Protein AF-A0A7G2IZB8-F1 (afdb_monomer)

Nearest PDB structures (foldseek):
  9guv-assembly1_N  TM=1.000E+00  e=1.181E-13  Escherichia coli K-12
  6c4i-assembly1_m  TM=1.001E+00  e=1.531E-13  Escherichia coli
  8rcl-assembly1_M2  TM=9.884E-01  e=3.334E-13  Escherichia coli
  6enj-assembly1_m  TM=9.810E-01  e=1.220E-12  Escherichia coli
  8cee-assembly1_M  TM=9.871E-01  e=1.802E-10  Bacillus subtilis subsp. subtilis str. 168

Structure (mmCIF, N/CA/C/O backbone):
data_AF-A0A7G2IZB8-F1
#
_entry.id   AF-A0A7G2IZB8-F1
#
loop_
_atom_site.group_PDB
_atom_site.id
_atom_site.type_symbol
_atom_site.label_atom_id
_atom_site.label_alt_id
_atom_site.label_comp_id
_atom_site.label_asym_id
_atom_site.label_entity_id
_atom_site.label_seq_id
_atom_site.pdbx_PDB_ins_code
_atom_site.Cartn_x
_atom_site.Cartn_y
_atom_site.Cartn_z
_atom_site.occupancy
_atom_site.B_iso_or_equiv
_atom_site.auth_seq_id
_atom_site.auth_comp_id
_atom_site.auth_asym_id
_atom_site.auth_atom_id
_atom_site.pdbx_PDB_model_num
ATOM 1 N N . MET A 1 1 ? -9.669 8.290 12.365 1.00 63.50 1 MET A N 1
ATOM 2 C CA . MET A 1 1 ? -8.595 7.647 13.150 1.00 63.50 1 MET A CA 1
ATOM 3 C C . MET A 1 1 ? -7.337 7.486 12.292 1.00 63.50 1 MET A C 1
ATOM 5 O O . MET A 1 1 ? -7.392 6.855 11.238 1.00 63.50 1 MET A O 1
ATOM 9 N N . ILE A 1 2 ? -6.198 8.069 12.693 1.00 76.44 2 ILE A N 1
ATOM 10 C CA . ILE A 1 2 ? -4.931 7.973 11.924 1.00 76.44 2 ILE A CA 1
ATOM 11 C C . ILE A 1 2 ? -4.291 6.587 12.083 1.00 76.44 2 ILE A C 1
ATOM 13 O O . ILE A 1 2 ? -3.633 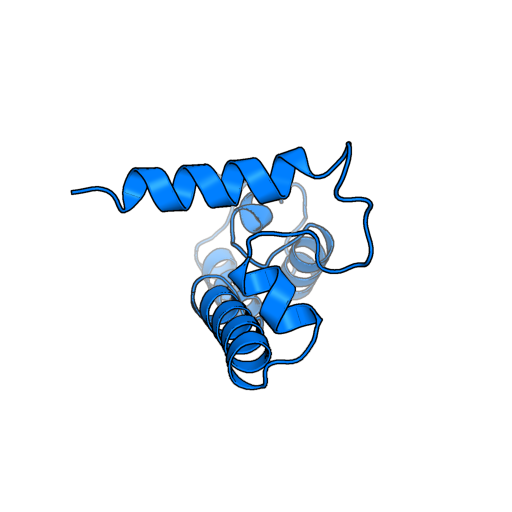6.103 11.167 1.00 76.44 2 ILE A O 1
ATOM 17 N N . ALA A 1 3 ? -4.539 5.910 13.203 1.00 82.75 3 ALA A N 1
ATOM 18 C CA . ALA A 1 3 ? -3.930 4.624 13.521 1.00 82.75 3 ALA A CA 1
ATOM 19 C C . ALA A 1 3 ? -4.159 3.536 12.462 1.00 82.75 3 ALA A C 1
ATOM 21 O O . ALA A 1 3 ? -3.215 2.832 12.124 1.00 82.75 3 ALA A O 1
ATOM 22 N N . LEU A 1 4 ? -5.348 3.453 11.852 1.00 82.50 4 LEU A N 1
ATOM 23 C CA . LEU A 1 4 ? -5.622 2.490 10.775 1.00 82.50 4 LEU A CA 1
ATOM 24 C C . LEU A 1 4 ? -4.715 2.687 9.550 1.00 82.50 4 LEU A C 1
ATOM 26 O O . LEU A 1 4 ? -4.465 1.741 8.817 1.00 82.50 4 LEU A O 1
ATOM 30 N N . THR A 1 5 ? -4.169 3.890 9.340 1.00 87.19 5 THR A N 1
ATOM 31 C CA . THR A 1 5 ? -3.235 4.153 8.229 1.00 87.19 5 THR A CA 1
ATOM 32 C C . THR A 1 5 ? -1.820 3.628 8.468 1.00 87.19 5 THR A C 1
ATOM 34 O O . THR A 1 5 ? -0.992 3.673 7.559 1.00 87.19 5 THR A O 1
ATOM 37 N N . SER A 1 6 ? -1.534 3.117 9.671 1.00 87.56 6 SER A N 1
ATOM 38 C CA . SER A 1 6 ? -0.299 2.370 9.931 1.00 87.56 6 SER A CA 1
ATOM 39 C C . SER A 1 6 ? -0.285 1.019 9.209 1.00 87.56 6 SER A C 1
ATOM 41 O O . SER A 1 6 ? 0.792 0.532 8.867 1.00 87.56 6 SER A O 1
ATOM 43 N N . ILE A 1 7 ? -1.468 0.470 8.909 1.00 87.88 7 ILE A N 1
ATOM 44 C CA . ILE A 1 7 ? -1.634 -0.790 8.191 1.00 87.88 7 ILE A CA 1
ATOM 45 C C . ILE A 1 7 ? -1.320 -0.575 6.707 1.00 87.88 7 ILE A C 1
ATOM 47 O O . ILE A 1 7 ? -1.906 0.272 6.020 1.00 87.88 7 ILE A O 1
ATOM 51 N N . TYR A 1 8 ? -0.399 -1.370 6.172 1.00 88.81 8 TYR A N 1
ATOM 52 C CA . TYR A 1 8 ? -0.011 -1.314 4.772 1.00 88.81 8 TYR A CA 1
ATOM 53 C C . TYR A 1 8 ? -1.191 -1.671 3.862 1.00 88.81 8 TYR A C 1
ATOM 55 O O . TYR A 1 8 ? -1.752 -2.761 3.928 1.00 88.81 8 TYR A O 1
ATOM 63 N N . GLY A 1 9 ? -1.544 -0.744 2.970 1.00 87.44 9 GLY A N 1
ATOM 64 C CA . GLY A 1 9 ? -2.706 -0.878 2.086 1.00 87.44 9 GLY A CA 1
ATOM 65 C C . GLY A 1 9 ? -3.945 -0.118 2.558 1.00 87.44 9 GLY A C 1
ATOM 66 O O . GLY A 1 9 ? -4.890 0.029 1.777 1.00 87.44 9 GLY A O 1
ATOM 67 N N . VAL A 1 10 ? -3.932 0.444 3.771 1.00 91.38 10 VAL A N 1
ATOM 68 C CA . VAL A 1 10 ? -5.012 1.289 4.292 1.00 91.38 10 VAL A CA 1
ATOM 69 C C . VAL A 1 10 ? -4.587 2.758 4.242 1.00 91.38 10 VAL A C 1
ATOM 71 O O . VAL A 1 10 ? -3.757 3.235 5.007 1.00 91.38 10 VAL A O 1
ATOM 74 N N . GLY A 1 11 ? -5.157 3.504 3.294 1.00 89.81 11 GLY A N 1
ATOM 75 C CA . GLY A 1 11 ? -5.001 4.960 3.212 1.00 89.81 11 GLY A CA 1
ATOM 76 C C . GLY A 1 11 ? -6.090 5.710 3.982 1.00 89.81 11 GLY A C 1
ATOM 77 O O . GLY A 1 11 ? -7.012 5.103 4.524 1.00 89.81 11 GLY A O 1
ATOM 78 N N . LYS A 1 12 ? -6.047 7.050 3.954 1.00 89.31 12 LYS A N 1
ATOM 79 C CA . LYS A 1 12 ? -7.071 7.903 4.593 1.00 89.31 12 LYS A CA 1
ATOM 80 C C . LYS A 1 12 ? -8.491 7.563 4.127 1.00 89.31 12 LYS A C 1
ATOM 82 O O . LYS A 1 12 ? -9.382 7.434 4.952 1.00 89.31 12 LYS A O 1
ATOM 87 N N . THR A 1 13 ? -8.691 7.366 2.824 1.00 90.75 13 THR A N 1
ATOM 88 C CA . THR A 1 13 ? -10.012 7.059 2.250 1.00 90.75 13 THR A CA 1
ATOM 89 C C . THR A 1 13 ? -10.547 5.706 2.712 1.00 90.75 13 THR A C 1
ATOM 91 O O . THR A 1 13 ? -11.701 5.611 3.110 1.00 90.75 13 THR A O 1
ATOM 94 N N . ARG A 1 14 ? -9.700 4.666 2.708 1.00 90.19 14 ARG A N 1
ATOM 95 C CA . ARG A 1 14 ? -10.086 3.323 3.173 1.00 90.19 14 ARG A CA 1
ATOM 96 C C . ARG A 1 14 ? -10.354 3.306 4.676 1.00 90.19 14 ARG A C 1
ATOM 98 O O . ARG A 1 14 ? -11.338 2.722 5.093 1.00 90.19 14 ARG A O 1
ATOM 105 N N . SER A 1 15 ? -9.535 4.008 5.462 1.00 89.38 15 SER A N 1
ATOM 106 C CA . SER A 1 15 ? -9.746 4.172 6.906 1.00 89.38 15 SER A CA 1
ATOM 107 C C . SER A 1 15 ? -11.115 4.791 7.214 1.00 89.38 15 SER A C 1
ATOM 109 O O . SER A 1 15 ? -11.864 4.238 8.008 1.00 89.38 15 SER A O 1
ATOM 111 N N . LYS A 1 16 ? -11.497 5.875 6.521 1.00 89.69 16 LYS A N 1
ATOM 112 C CA . LYS A 1 16 ? -12.831 6.485 6.668 1.00 89.69 16 LYS A CA 1
ATOM 113 C C . LYS A 1 16 ? -13.964 5.523 6.307 1.00 89.69 16 LYS A C 1
ATOM 115 O O . LYS A 1 16 ? -14.952 5.463 7.023 1.00 89.69 16 LYS A O 1
ATOM 120 N N . ALA A 1 17 ? -13.811 4.763 5.221 1.00 90.06 17 ALA A N 1
ATOM 121 C CA . ALA A 1 17 ? -14.810 3.779 4.807 1.00 90.06 17 ALA A CA 1
ATOM 122 C C . ALA A 1 17 ? -14.984 2.653 5.842 1.00 90.06 17 ALA A C 1
ATOM 124 O O . ALA A 1 17 ? -16.111 2.293 6.156 1.00 90.06 17 ALA A O 1
ATOM 125 N N . ILE A 1 18 ? -13.880 2.149 6.404 1.00 89.94 18 ILE A N 1
ATOM 126 C CA . ILE A 1 18 ? -13.886 1.122 7.458 1.00 89.94 18 ILE A CA 1
ATOM 127 C C . ILE A 1 18 ? -14.563 1.652 8.728 1.00 89.94 18 ILE A C 1
ATOM 129 O O . ILE A 1 18 ? -15.415 0.979 9.294 1.00 89.94 18 ILE A O 1
ATOM 133 N N . LEU A 1 19 ? -14.234 2.877 9.149 1.00 88.06 19 LEU A N 1
ATOM 134 C CA . LEU A 1 19 ? -14.841 3.504 10.329 1.00 88.06 19 LEU A CA 1
ATOM 135 C C . LEU A 1 19 ? -16.343 3.746 10.144 1.00 88.06 19 LEU A C 1
ATOM 137 O O . LEU A 1 19 ? -17.118 3.489 11.060 1.0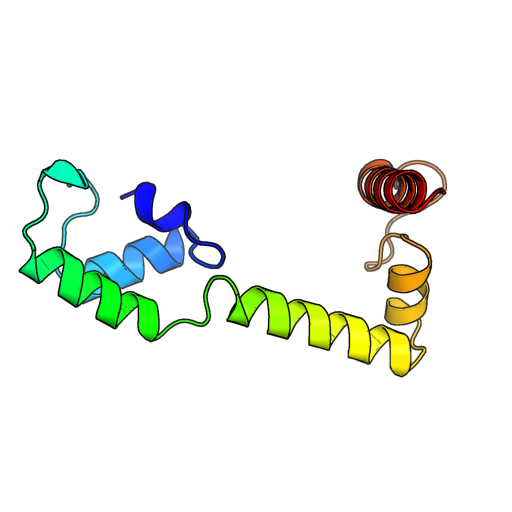0 88.06 19 LEU A O 1
ATOM 141 N N . ALA A 1 20 ? -16.759 4.178 8.950 1.00 88.88 20 ALA A N 1
ATOM 142 C CA . ALA A 1 20 ? -18.169 4.351 8.618 1.00 88.88 20 ALA A CA 1
ATOM 143 C C . ALA A 1 20 ? -18.935 3.017 8.619 1.00 88.88 20 ALA A C 1
ATOM 145 O O . ALA A 1 20 ? -20.062 2.973 9.101 1.00 88.88 20 ALA A O 1
ATOM 146 N N . ALA A 1 21 ? -18.324 1.936 8.122 1.00 88.81 21 ALA A N 1
ATOM 147 C CA . ALA A 1 21 ? -18.919 0.599 8.144 1.00 88.81 21 ALA A CA 1
ATOM 148 C C . ALA A 1 21 ? -19.026 0.027 9.568 1.00 88.81 21 ALA A C 1
ATOM 150 O O . ALA A 1 21 ? -20.033 -0.587 9.901 1.00 88.81 21 ALA A O 1
ATOM 151 N N . ALA A 1 22 ? -18.028 0.285 10.418 1.00 87.00 22 ALA A N 1
ATOM 152 C CA . ALA A 1 22 ? -18.029 -0.118 11.825 1.00 87.00 22 ALA A CA 1
ATOM 153 C C . ALA A 1 22 ? -18.885 0.793 12.732 1.00 87.00 22 ALA A C 1
ATOM 155 O O . ALA A 1 22 ? -19.055 0.497 13.911 1.00 87.00 22 ALA A O 1
ATOM 156 N N . GLY A 1 23 ? -19.410 1.912 12.216 1.00 86.50 23 GLY A N 1
ATOM 157 C CA . GLY A 1 23 ? -20.208 2.866 12.995 1.00 86.50 23 GLY A CA 1
ATOM 158 C C . GLY A 1 23 ? -19.412 3.649 14.049 1.00 86.50 23 GLY A C 1
ATOM 159 O O . GLY A 1 23 ? -19.984 4.102 15.037 1.00 86.50 23 GLY A O 1
ATOM 160 N N . ILE A 1 24 ? -18.098 3.809 13.860 1.00 84.38 24 ILE A N 1
ATOM 161 C CA . ILE A 1 24 ? -17.189 4.459 14.817 1.00 84.38 24 ILE A CA 1
ATOM 162 C C . ILE A 1 24 ? -16.820 5.858 14.311 1.00 84.38 24 ILE A C 1
ATOM 164 O O . ILE A 1 24 ? -16.478 6.045 13.141 1.00 84.38 24 ILE A O 1
ATOM 168 N N . ALA A 1 25 ? -16.847 6.855 15.199 1.00 84.06 25 ALA A N 1
ATOM 169 C CA . ALA A 1 25 ? -16.469 8.221 14.851 1.00 84.06 25 ALA A CA 1
ATOM 170 C C . ALA A 1 25 ? -14.952 8.359 14.588 1.00 84.06 25 ALA A C 1
ATOM 172 O O . ALA A 1 25 ? -14.112 7.654 15.149 1.00 84.06 25 ALA A O 1
ATOM 173 N N . GLU A 1 26 ? -14.573 9.260 13.675 1.00 81.62 26 GLU A N 1
ATOM 174 C CA . GLU A 1 26 ? -13.187 9.364 13.200 1.00 81.62 26 GLU A CA 1
ATOM 175 C C . GLU A 1 26 ? -12.205 9.955 14.230 1.00 81.62 26 GLU A C 1
ATOM 177 O O . GLU A 1 26 ? -10.988 9.816 14.066 1.00 81.62 26 GLU A O 1
ATOM 182 N N . ASP A 1 27 ? -12.713 10.640 15.241 1.00 83.69 27 ASP A N 1
ATOM 183 C CA . ASP A 1 27 ? -11.987 11.357 16.289 1.00 83.69 27 ASP A CA 1
ATOM 184 C C . ASP A 1 27 ? -11.671 10.497 17.520 1.00 83.69 27 ASP A C 1
ATOM 186 O O . ASP A 1 27 ? -10.784 10.858 18.296 1.00 83.69 27 ASP A O 1
ATOM 190 N N . VAL A 1 28 ? -12.316 9.335 17.647 1.00 83.25 28 V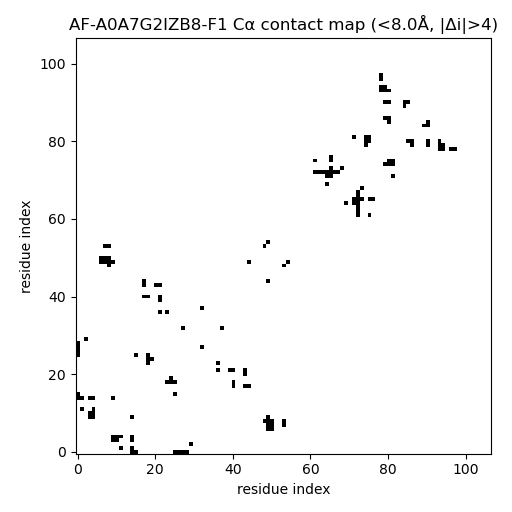AL A N 1
ATOM 191 C CA . VAL A 1 28 ? -12.102 8.387 18.747 1.00 83.25 28 VAL A CA 1
ATOM 192 C C . VAL A 1 28 ? -10.664 7.865 18.744 1.00 83.25 28 VAL A C 1
ATOM 194 O O . VAL A 1 28 ? -10.098 7.492 17.701 1.00 83.25 28 VAL A O 1
ATOM 197 N N . LYS A 1 29 ? -10.044 7.836 19.927 1.00 82.88 29 LYS A N 1
ATOM 198 C CA . LYS A 1 29 ? -8.701 7.269 20.106 1.00 82.88 29 LYS A CA 1
ATOM 199 C C . LYS A 1 29 ? -8.768 5.749 20.220 1.00 82.88 29 LYS A C 1
ATOM 201 O O . LYS A 1 29 ? -9.733 5.198 20.727 1.00 82.88 29 LYS A O 1
ATOM 206 N N . ILE A 1 30 ? -7.683 5.065 19.840 1.00 82.00 30 ILE A N 1
ATOM 207 C CA . ILE A 1 30 ? -7.568 3.595 19.977 1.00 82.00 30 ILE A CA 1
ATOM 208 C C . ILE A 1 30 ? -7.898 3.130 21.400 1.00 82.00 30 ILE A C 1
ATOM 210 O O . ILE A 1 30 ? -8.559 2.118 21.577 1.00 82.00 30 ILE A O 1
ATOM 214 N N . SER A 1 31 ? -7.418 3.865 22.403 1.00 83.75 31 SER A N 1
ATOM 215 C CA . SER A 1 31 ? -7.564 3.524 23.820 1.00 83.75 31 SER A CA 1
ATOM 216 C C . SER A 1 31 ? -8.999 3.604 24.339 1.00 83.75 31 SER A C 1
ATOM 218 O O . SER A 1 31 ? -9.263 3.125 25.432 1.00 83.75 31 SER A O 1
ATOM 220 N N . GLU A 1 32 ? -9.892 4.259 23.601 1.00 85.75 32 GLU A N 1
ATOM 221 C CA . GLU A 1 32 ? -11.288 4.488 23.987 1.00 85.75 32 GLU A CA 1
ATOM 222 C C . GLU A 1 32 ? -12.237 3.479 23.315 1.00 85.75 32 GLU A C 1
ATOM 224 O O . GLU A 1 32 ? -13.439 3.522 23.555 1.00 85.75 32 GLU A O 1
ATOM 229 N N . LEU A 1 33 ? -11.711 2.578 22.476 1.00 83.56 33 LEU A N 1
ATOM 230 C CA . LEU A 1 33 ? -12.495 1.554 21.790 1.00 83.56 33 LEU A CA 1
ATOM 231 C C . LEU A 1 33 ? -12.805 0.378 22.717 1.00 83.56 33 LEU A C 1
ATOM 233 O O . LEU A 1 33 ? -11.929 -0.098 23.443 1.00 83.56 33 LEU A O 1
ATOM 237 N N . SER A 1 34 ? -14.036 -0.126 22.640 1.00 89.25 34 SER A N 1
ATOM 238 C CA . SER A 1 34 ? -14.398 -1.400 23.265 1.00 89.25 34 SER A CA 1
ATOM 239 C C . SER A 1 34 ? -13.825 -2.585 22.481 1.00 89.25 34 SER A C 1
ATOM 241 O O . SER A 1 34 ? -13.492 -2.475 21.300 1.00 89.25 34 SER A O 1
ATOM 243 N N . GLU A 1 35 ? -13.730 -3.747 23.124 1.00 87.31 35 GLU A N 1
ATOM 244 C CA . GLU A 1 35 ? -13.234 -4.967 22.475 1.00 87.31 35 GLU A CA 1
ATOM 245 C C . GLU A 1 35 ? -14.133 -5.401 21.300 1.00 87.31 35 GLU A C 1
ATOM 247 O O . GLU A 1 35 ? -13.633 -5.729 20.227 1.00 87.31 35 GLU A O 1
ATOM 252 N N . GLU A 1 36 ? -15.452 -5.237 21.430 1.00 89.06 36 GLU A N 1
ATOM 253 C CA . GLU A 1 36 ? -16.424 -5.476 20.350 1.00 89.06 36 GLU A CA 1
ATOM 254 C C . GLU A 1 36 ? -16.197 -4.553 19.137 1.00 89.06 36 GLU A C 1
ATOM 256 O O . GLU A 1 36 ? -16.281 -4.969 17.978 1.00 89.06 36 GLU A O 1
ATOM 261 N N . GLN A 1 37 ? -15.862 -3.282 19.385 1.00 86.88 37 GLN A N 1
ATOM 262 C CA . GLN A 1 37 ? -15.507 -2.332 18.328 1.00 86.88 37 GLN A CA 1
ATOM 263 C C . GLN A 1 37 ? -14.178 -2.693 17.653 1.00 86.88 37 GLN A C 1
ATOM 265 O O . GLN A 1 37 ? -13.991 -2.446 16.463 1.00 86.88 37 GLN A O 1
ATOM 270 N N . ILE A 1 38 ? -13.241 -3.287 18.391 1.00 87.81 38 ILE A N 1
ATOM 271 C CA . ILE A 1 38 ? -11.974 -3.758 17.825 1.00 87.81 38 ILE A CA 1
ATOM 272 C C . ILE A 1 38 ? -12.211 -4.968 16.918 1.00 87.81 38 ILE A C 1
ATOM 274 O O . ILE A 1 38 ? -11.627 -5.029 15.835 1.00 87.81 38 ILE A O 1
ATOM 278 N N . ASP A 1 39 ? -13.069 -5.902 17.318 1.00 90.06 39 ASP A N 1
ATOM 279 C CA . ASP A 1 39 ? -13.362 -7.089 16.513 1.00 90.06 39 ASP A CA 1
ATOM 280 C C . ASP A 1 39 ? -14.141 -6.745 15.241 1.00 90.06 39 ASP A C 1
ATOM 282 O O . ASP A 1 39 ? -13.739 -7.150 14.150 1.00 90.06 39 ASP A O 1
ATOM 286 N N . THR A 1 40 ? -15.144 -5.869 15.327 1.00 90.44 40 THR A N 1
ATOM 287 C CA . THR A 1 40 ? -15.823 -5.347 14.126 1.00 90.44 40 THR A CA 1
ATOM 288 C C . THR A 1 40 ? -14.857 -4.632 13.175 1.00 90.44 40 THR A C 1
ATOM 290 O O . THR A 1 40 ? -14.914 -4.833 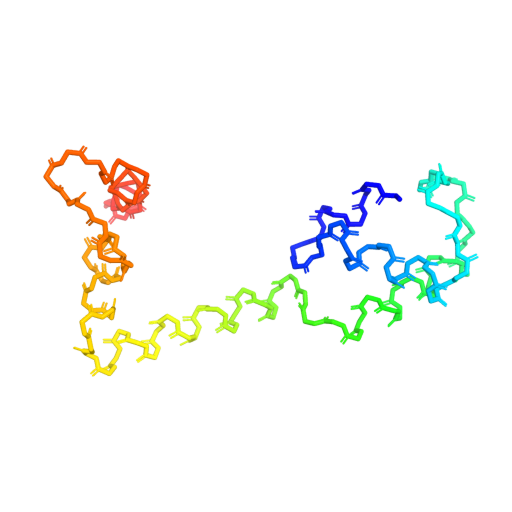11.961 1.00 90.44 40 THR A O 1
ATOM 293 N N . LEU A 1 41 ? -13.900 -3.851 13.692 1.00 88.44 41 LEU A N 1
ATOM 294 C CA . LEU A 1 41 ? -12.853 -3.246 12.862 1.00 88.44 41 LEU A CA 1
ATOM 295 C C . LEU A 1 41 ? -11.959 -4.293 12.188 1.00 88.44 41 LEU A C 1
ATOM 297 O O . LEU A 1 41 ? -11.557 -4.091 11.040 1.00 88.44 41 LEU A O 1
ATOM 301 N N . ARG A 1 42 ? -11.629 -5.397 12.868 1.00 88.81 42 ARG A N 1
ATOM 302 C CA . ARG A 1 42 ? -10.848 -6.495 12.276 1.00 88.81 42 ARG A CA 1
ATOM 303 C C . ARG A 1 42 ? -11.607 -7.150 11.128 1.00 88.81 42 ARG A C 1
ATOM 305 O O . ARG A 1 42 ? -11.012 -7.347 10.066 1.00 88.81 42 ARG A O 1
ATOM 312 N N . ASP A 1 43 ? -12.898 -7.402 11.306 1.00 91.06 43 ASP A N 1
ATOM 313 C CA . ASP A 1 43 ? -13.756 -7.992 10.277 1.00 91.06 43 ASP A CA 1
ATOM 314 C C . ASP A 1 43 ? -13.895 -7.076 9.054 1.00 91.06 43 ASP A C 1
ATOM 316 O O . ASP A 1 43 ? -13.787 -7.524 7.909 1.00 91.06 43 ASP A O 1
ATOM 320 N N . GLU A 1 44 ? -14.056 -5.767 9.268 1.00 90.75 44 GLU A N 1
ATOM 321 C CA . GLU A 1 44 ? -14.103 -4.790 8.177 1.00 90.75 44 GLU A CA 1
ATOM 322 C C . GLU A 1 44 ? -12.756 -4.654 7.450 1.00 90.75 44 GLU A C 1
ATOM 324 O O . GLU A 1 44 ? -12.717 -4.517 6.223 1.00 90.75 44 GLU A O 1
ATOM 329 N N . VAL A 1 45 ? -11.632 -4.727 8.170 1.00 89.00 45 VAL A N 1
ATOM 330 C CA . VAL A 1 45 ? -10.290 -4.704 7.567 1.00 89.00 45 VAL A CA 1
ATOM 331 C C . VAL A 1 45 ? -10.029 -5.970 6.747 1.00 89.00 45 VAL A C 1
ATOM 333 O O . VAL A 1 45 ? -9.438 -5.866 5.670 1.00 89.00 45 VAL A O 1
ATOM 336 N N . ALA A 1 46 ? -10.497 -7.137 7.199 1.00 89.06 46 ALA A N 1
ATOM 337 C CA . ALA A 1 46 ? -10.301 -8.423 6.525 1.00 89.06 46 ALA A CA 1
ATOM 338 C C . ALA A 1 46 ? -10.926 -8.484 5.118 1.00 89.06 46 ALA A C 1
ATOM 340 O O . ALA A 1 46 ? -10.476 -9.254 4.270 1.00 89.06 46 ALA A O 1
ATOM 341 N N . LYS A 1 47 ? -11.916 -7.630 4.825 1.00 90.44 47 LYS A N 1
ATOM 342 C CA . LYS A 1 47 ? -12.502 -7.488 3.479 1.00 90.44 47 LYS A CA 1
ATOM 343 C C . LYS A 1 47 ? -11.527 -6.891 2.460 1.00 90.44 47 LYS A C 1
ATOM 345 O O . LYS A 1 47 ? -11.754 -6.991 1.253 1.00 90.44 47 LYS A O 1
ATOM 350 N N . PHE A 1 48 ? -10.453 -6.249 2.916 1.00 89.44 48 PHE A N 1
ATOM 351 C CA . PHE A 1 48 ? -9.449 -5.631 2.060 1.00 89.44 48 PHE A CA 1
ATOM 352 C C . PHE A 1 48 ? -8.161 -6.451 2.029 1.00 89.44 48 PHE A C 1
ATOM 354 O O . PHE A 1 48 ? -7.678 -6.942 3.043 1.00 89.44 48 PHE A O 1
ATOM 361 N N . VAL A 1 49 ? -7.527 -6.508 0.857 1.00 89.69 49 VAL A N 1
ATOM 362 C CA . VAL A 1 49 ? -6.173 -7.056 0.731 1.00 89.69 49 VAL A CA 1
ATOM 363 C C . VAL A 1 49 ? -5.187 -6.061 1.349 1.00 89.69 49 VAL A C 1
ATOM 365 O O . VAL A 1 49 ? -4.942 -4.979 0.798 1.00 89.69 49 VAL A O 1
ATOM 368 N N . VAL A 1 50 ? -4.641 -6.418 2.510 1.00 92.31 50 VAL A N 1
ATOM 369 C CA . VAL A 1 50 ? -3.732 -5.588 3.314 1.00 92.31 50 VAL A CA 1
ATOM 370 C C . VAL A 1 50 ? -2.435 -6.335 3.634 1.00 92.31 50 VAL A C 1
ATOM 372 O O . VAL A 1 50 ? -2.300 -7.533 3.391 1.00 92.31 50 VAL A O 1
ATOM 375 N N . GLU A 1 51 ? -1.444 -5.605 4.140 1.00 89.88 51 GLU A N 1
ATOM 376 C CA . GLU A 1 51 ? -0.177 -6.139 4.648 1.00 89.88 51 GLU A CA 1
ATOM 377 C C . GLU A 1 51 ? 0.533 -7.127 3.711 1.00 89.88 51 GLU A C 1
ATOM 379 O O . GLU A 1 51 ? 0.980 -6.754 2.619 1.00 89.88 51 GLU A O 1
ATOM 384 N N . GLY A 1 52 ? 0.711 -8.369 4.165 1.00 89.44 52 GLY A N 1
ATOM 385 C CA . GLY A 1 52 ? 1.509 -9.387 3.500 1.00 89.44 52 GLY A CA 1
ATOM 386 C C . GLY A 1 52 ? 0.943 -9.764 2.141 1.00 89.44 52 GLY A C 1
ATOM 387 O O . GLY A 1 52 ? 1.706 -9.883 1.182 1.00 89.44 52 GLY A O 1
ATOM 388 N N . ASP A 1 53 ? -0.376 -9.878 2.028 1.00 91.50 53 ASP A N 1
ATOM 389 C CA . ASP A 1 53 ? -1.014 -10.311 0.787 1.00 91.50 53 ASP A CA 1
ATOM 390 C C . ASP A 1 53 ? -0.922 -9.230 -0.284 1.00 91.50 53 ASP A C 1
ATOM 392 O O . ASP A 1 53 ? -0.517 -9.519 -1.412 1.00 91.50 53 ASP A O 1
ATOM 396 N N . LEU A 1 54 ? -1.106 -7.960 0.093 1.00 92.31 54 LEU A N 1
ATOM 397 C CA . LEU A 1 54 ? -0.897 -6.843 -0.829 1.00 92.31 54 LEU A CA 1
ATOM 398 C C . LEU A 1 54 ? 0.568 -6.757 -1.284 1.00 92.31 54 LEU A C 1
ATOM 400 O O . LEU A 1 54 ? 0.862 -6.510 -2.456 1.00 92.31 54 LEU A O 1
ATOM 404 N N . ARG A 1 55 ? 1.524 -6.991 -0.375 1.00 91.81 55 ARG A N 1
ATOM 405 C CA . ARG A 1 55 ? 2.957 -7.021 -0.722 1.00 91.81 55 ARG A CA 1
ATOM 406 C C . ARG A 1 55 ? 3.289 -8.172 -1.668 1.00 91.81 55 ARG A C 1
ATOM 408 O O . ARG A 1 55 ? 4.079 -7.974 -2.599 1.00 91.81 55 ARG A O 1
ATOM 415 N N . ARG A 1 56 ? 2.709 -9.355 -1.449 1.00 93.56 56 ARG A N 1
ATOM 416 C CA . ARG A 1 56 ? 2.873 -10.533 -2.314 1.00 93.56 56 ARG A CA 1
ATOM 417 C C . ARG A 1 56 ? 2.294 -10.275 -3.697 1.00 93.56 56 ARG A C 1
ATOM 419 O O . ARG A 1 56 ? 3.005 -10.474 -4.677 1.00 93.56 56 ARG A O 1
ATOM 426 N N . GLU A 1 57 ? 1.075 -9.756 -3.787 1.00 94.19 57 GLU A N 1
ATOM 427 C CA . GLU A 1 57 ? 0.410 -9.438 -5.054 1.00 94.19 57 GLU A CA 1
ATOM 428 C C . GLU A 1 57 ? 1.229 -8.447 -5.897 1.00 94.19 57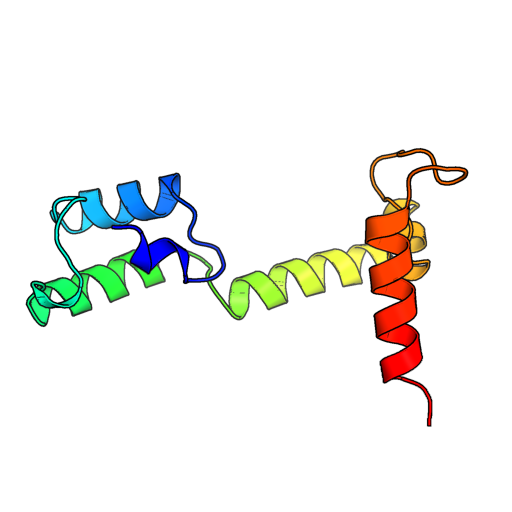 GLU A C 1
ATOM 430 O O . GLU A 1 57 ? 1.502 -8.680 -7.081 1.00 94.19 57 GLU A O 1
ATOM 435 N N . VAL A 1 58 ? 1.710 -7.368 -5.272 1.00 94.12 58 VAL A N 1
ATOM 436 C CA . VAL A 1 58 ? 2.566 -6.376 -5.937 1.00 94.12 58 VAL A CA 1
ATOM 437 C C . VAL A 1 58 ? 3.887 -7.004 -6.385 1.00 94.12 58 VAL A C 1
ATOM 439 O O . VAL A 1 58 ? 4.340 -6.763 -7.508 1.00 94.12 58 VAL A O 1
ATOM 442 N N . SER A 1 59 ? 4.501 -7.837 -5.543 1.00 92.56 59 SER A N 1
ATOM 443 C CA . SER A 1 59 ? 5.755 -8.526 -5.871 1.00 92.56 59 SER A CA 1
ATOM 444 C C . SER A 1 59 ? 5.584 -9.494 -7.041 1.00 92.56 59 SER A C 1
ATOM 446 O O . SER A 1 59 ? 6.405 -9.493 -7.959 1.00 92.56 59 SER A O 1
ATOM 448 N N . MET A 1 60 ? 4.493 -10.262 -7.061 1.00 94.50 60 MET A N 1
ATOM 449 C CA . MET A 1 60 ? 4.141 -11.160 -8.164 1.00 94.50 60 MET A CA 1
ATOM 450 C C . MET A 1 60 ? 3.871 -10.387 -9.452 1.00 94.50 60 MET A C 1
ATOM 452 O O . MET A 1 60 ? 4.367 -10.767 -10.510 1.00 94.50 60 MET A O 1
ATOM 456 N N . SER A 1 61 ? 3.168 -9.257 -9.371 1.00 94.81 61 SER A N 1
ATOM 457 C CA . SER A 1 61 ? 2.922 -8.386 -10.523 1.00 94.81 61 SER A CA 1
ATOM 458 C C . SER A 1 61 ? 4.226 -7.853 -11.126 1.00 94.81 61 SER A C 1
ATOM 460 O O . SER A 1 61 ? 4.398 -7.856 -12.346 1.00 94.81 61 SER A O 1
ATOM 462 N N . ILE A 1 62 ? 5.181 -7.432 -10.289 1.00 93.12 62 ILE A N 1
ATOM 463 C CA . ILE A 1 62 ? 6.504 -6.981 -10.746 1.00 93.12 62 ILE A CA 1
ATOM 464 C C . ILE A 1 62 ? 7.305 -8.150 -11.330 1.00 93.12 62 ILE A C 1
ATOM 466 O O . ILE A 1 62 ? 7.916 -7.990 -12.387 1.00 93.12 62 ILE A O 1
ATOM 470 N N . LYS A 1 63 ? 7.284 -9.324 -10.685 1.00 94.25 63 LYS A N 1
ATOM 471 C CA . LYS A 1 63 ? 7.963 -10.532 -11.171 1.00 94.25 63 LYS A CA 1
ATOM 472 C C . LYS A 1 63 ? 7.439 -10.952 -12.541 1.00 94.25 63 LYS A C 1
ATOM 474 O O . LYS A 1 63 ? 8.225 -11.057 -13.474 1.00 94.25 63 LYS A O 1
ATOM 479 N N . ARG A 1 64 ? 6.117 -11.001 -12.711 1.00 96.31 64 ARG A N 1
ATOM 480 C CA . ARG A 1 64 ? 5.463 -11.249 -14.000 1.00 96.31 64 ARG A CA 1
ATOM 481 C C . ARG A 1 64 ? 5.941 -10.285 -15.090 1.00 96.31 64 ARG A C 1
ATOM 483 O O . ARG A 1 64 ? 6.225 -10.717 -16.201 1.00 96.31 64 ARG A O 1
ATOM 490 N N . LEU A 1 65 ? 6.059 -8.985 -14.794 1.00 94.75 65 LEU A N 1
ATOM 491 C CA . LEU A 1 65 ? 6.584 -8.011 -15.763 1.00 94.75 65 LEU A CA 1
ATOM 492 C C . LEU A 1 65 ? 8.047 -8.291 -16.132 1.00 94.75 65 LEU A C 1
ATOM 494 O O . LEU A 1 65 ? 8.423 -8.106 -17.287 1.00 94.75 65 LEU A O 1
ATOM 498 N N . MET A 1 66 ? 8.873 -8.697 -15.164 1.00 92.62 66 MET A N 1
ATOM 499 C CA . MET A 1 66 ? 10.280 -9.036 -15.394 1.00 92.62 66 MET A CA 1
ATOM 500 C C . MET A 1 66 ? 10.453 -10.321 -16.203 1.00 92.62 66 MET A C 1
ATOM 502 O O . MET A 1 66 ? 11.350 -10.358 -17.046 1.00 92.62 66 MET A O 1
ATOM 506 N N . ASP A 1 67 ? 9.619 -11.328 -15.955 1.00 94.19 67 ASP A N 1
ATOM 507 C CA . ASP A 1 67 ? 9.660 -12.627 -16.633 1.00 94.19 67 ASP A CA 1
ATOM 508 C C . ASP A 1 67 ? 9.170 -12.502 -18.081 1.00 94.19 67 ASP A C 1
ATOM 510 O O . ASP A 1 67 ? 9.780 -13.051 -18.992 1.00 94.19 67 ASP A O 1
ATOM 514 N N . LEU A 1 68 ? 8.143 -11.676 -18.320 1.00 94.88 68 LEU A N 1
ATOM 515 C CA . LEU A 1 68 ? 7.635 -11.379 -19.664 1.00 94.88 68 LEU A CA 1
ATOM 516 C C . LEU A 1 68 ? 8.633 -10.583 -20.528 1.00 94.88 68 LEU A C 1
ATOM 518 O O . LEU A 1 68 ? 8.476 -10.501 -21.741 1.00 94.88 68 LEU A O 1
ATOM 522 N N . GLY A 1 69 ? 9.644 -9.952 -19.923 1.00 92.75 69 GLY A N 1
ATOM 523 C CA . GLY A 1 69 ? 10.697 -9.242 -20.658 1.00 92.75 69 GLY A CA 1
ATOM 524 C C . GLY A 1 69 ? 10.259 -7.933 -21.329 1.00 92.75 69 GLY A C 1
ATOM 525 O O . GLY A 1 69 ? 11.024 -7.359 -22.104 1.00 92.75 69 GLY A O 1
ATOM 526 N N . CYS A 1 70 ? 9.065 -7.409 -21.027 1.00 95.25 70 CYS A N 1
ATOM 527 C CA . CYS A 1 70 ? 8.614 -6.129 -21.578 1.00 95.25 70 CYS A CA 1
ATOM 528 C C . CYS A 1 70 ? 9.498 -4.960 -21.108 1.00 95.25 70 CYS A C 1
ATOM 530 O O . CYS A 1 70 ? 10.209 -5.047 -20.101 1.00 95.25 70 CYS A O 1
ATOM 532 N N . TYR A 1 71 ? 9.397 -3.807 -21.783 1.00 94.56 71 TYR A N 1
ATOM 533 C CA . TYR A 1 71 ? 10.165 -2.604 -21.432 1.00 94.56 71 TYR A CA 1
ATOM 534 C C . TYR A 1 71 ? 10.076 -2.262 -19.936 1.00 94.56 71 TYR A C 1
ATOM 536 O O . TYR A 1 71 ? 11.091 -1.999 -19.291 1.00 94.56 71 TYR A O 1
ATOM 544 N N . ARG A 1 72 ? 8.877 -2.341 -19.344 1.00 94.44 72 ARG A N 1
ATOM 545 C CA . ARG A 1 72 ? 8.679 -2.092 -17.909 1.00 94.44 72 ARG A CA 1
ATOM 546 C C . ARG A 1 72 ? 9.450 -3.090 -17.040 1.00 94.44 72 ARG A C 1
ATOM 548 O O . ARG A 1 72 ? 10.110 -2.666 -16.093 1.00 94.44 72 ARG A O 1
ATOM 555 N N . GLY A 1 73 ? 9.420 -4.377 -17.379 1.00 94.50 73 GLY A N 1
ATOM 556 C CA . GLY A 1 73 ? 10.174 -5.431 -16.696 1.00 94.50 73 GLY A CA 1
ATOM 557 C C . GLY A 1 73 ? 11.683 -5.207 -16.730 1.00 94.50 73 GLY A C 1
ATOM 558 O O . GLY A 1 73 ? 12.347 -5.253 -15.694 1.00 94.50 73 GLY A O 1
ATOM 559 N N . LEU A 1 74 ? 12.225 -4.854 -17.899 1.00 93.00 74 LEU A N 1
ATOM 560 C CA . LEU A 1 74 ? 13.647 -4.526 -18.053 1.00 93.00 74 LEU A CA 1
ATOM 561 C C . LEU A 1 74 ? 14.056 -3.323 -17.191 1.00 93.00 74 LEU A C 1
ATOM 563 O O . LEU A 1 74 ? 15.142 -3.312 -16.606 1.00 93.00 74 LEU A O 1
ATOM 567 N N . ARG A 1 75 ? 13.186 -2.313 -17.065 1.00 93.19 75 ARG A N 1
ATOM 568 C CA . ARG A 1 75 ? 13.426 -1.140 -16.206 1.00 93.19 7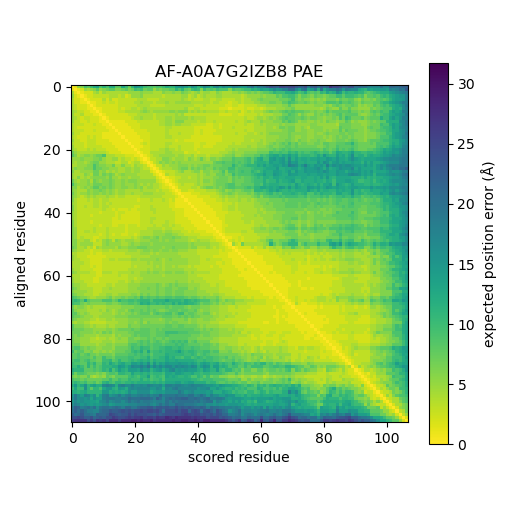5 ARG A CA 1
ATOM 569 C C . ARG A 1 75 ? 13.366 -1.499 -14.721 1.00 93.19 75 ARG A C 1
ATOM 571 O O . ARG A 1 75 ? 14.238 -1.047 -13.981 1.00 93.19 75 ARG A O 1
ATOM 578 N N . HIS A 1 76 ? 12.424 -2.353 -14.311 1.00 92.25 76 HIS A N 1
ATOM 57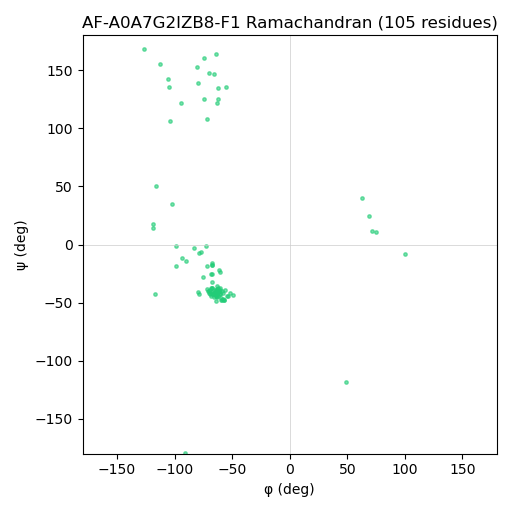9 C CA . HIS A 1 76 ? 12.371 -2.906 -12.953 1.00 92.25 76 HIS A CA 1
ATOM 580 C C . HIS A 1 76 ? 13.659 -3.668 -12.603 1.00 92.25 76 HIS A C 1
ATOM 582 O O . HIS A 1 76 ? 14.277 -3.365 -11.585 1.00 92.25 76 HIS A O 1
ATOM 588 N N . ARG A 1 77 ? 14.133 -4.560 -13.486 1.00 89.75 77 ARG A N 1
ATOM 589 C CA . ARG A 1 77 ? 15.383 -5.321 -13.296 1.00 89.75 77 ARG A CA 1
ATOM 590 C C . ARG A 1 77 ? 16.614 -4.415 -13.175 1.00 89.75 77 ARG A C 1
ATOM 592 O O . ARG A 1 77 ? 17.500 -4.663 -12.364 1.00 89.75 77 ARG A O 1
ATOM 599 N N . ARG A 1 78 ? 16.670 -3.344 -13.973 1.00 88.44 78 ARG A N 1
ATOM 600 C CA . ARG A 1 78 ? 17.786 -2.379 -13.992 1.00 88.44 78 ARG A CA 1
ATOM 601 C C . ARG A 1 78 ? 17.700 -1.304 -12.902 1.00 88.44 78 ARG A C 1
ATOM 603 O O . ARG A 1 78 ? 18.599 -0.471 -12.828 1.00 88.44 78 ARG A O 1
ATOM 610 N N . GLY A 1 79 ? 16.643 -1.280 -12.086 1.00 88.75 79 GLY A N 1
ATOM 611 C CA . GLY A 1 79 ? 16.457 -0.239 -11.071 1.00 88.75 79 GLY A CA 1
ATOM 612 C C . GLY A 1 79 ? 16.308 1.161 -11.676 1.00 88.75 79 GLY A C 1
ATOM 613 O O . GLY A 1 79 ? 16.874 2.130 -11.167 1.00 88.75 79 GLY A O 1
ATOM 614 N N . LEU A 1 80 ? 15.580 1.275 -12.791 1.00 91.12 80 LEU A N 1
ATOM 615 C CA . LEU A 1 80 ? 15.324 2.539 -13.481 1.00 91.12 80 LEU A CA 1
ATOM 616 C C . LEU A 1 80 ? 13.842 2.936 -13.404 1.00 91.12 80 LEU A C 1
ATOM 618 O O . LEU A 1 80 ? 12.973 2.073 -13.283 1.00 91.12 80 LEU A O 1
ATOM 622 N N . PRO A 1 81 ? 13.527 4.238 -13.515 1.00 93.00 81 PRO A N 1
ATOM 623 C CA . PRO A 1 81 ? 12.154 4.711 -13.601 1.00 93.00 81 PRO A CA 1
ATOM 624 C C . PRO A 1 81 ? 11.387 4.050 -14.758 1.00 93.00 81 PRO A C 1
ATOM 626 O O . PRO A 1 81 ? 11.898 3.923 -15.880 1.00 93.00 81 PRO A O 1
ATOM 629 N N . VAL A 1 82 ? 10.156 3.628 -14.460 1.00 93.38 82 VAL A N 1
ATOM 630 C CA . VAL A 1 82 ? 9.329 2.756 -15.314 1.00 93.38 82 VAL A CA 1
ATOM 631 C C . VAL A 1 82 ? 8.295 3.545 -16.128 1.00 93.38 82 VAL A C 1
ATOM 633 O O . VAL A 1 82 ? 7.810 3.048 -17.137 1.00 93.38 82 VAL A O 1
ATOM 636 N N . ARG A 1 83 ? 7.980 4.788 -15.735 1.00 92.00 83 ARG A N 1
ATOM 637 C CA . ARG A 1 83 ? 6.929 5.623 -16.352 1.00 92.00 83 ARG A CA 1
ATOM 638 C C . ARG A 1 83 ? 7.500 6.702 -17.284 1.00 92.00 83 ARG A C 1
ATOM 640 O O . ARG A 1 83 ? 7.009 7.819 -17.307 1.00 92.00 83 ARG A O 1
ATOM 647 N N . GLY A 1 84 ? 8.596 6.398 -17.983 1.00 88.50 84 GLY A N 1
ATOM 648 C CA . GLY A 1 84 ? 9.191 7.316 -18.967 1.00 88.50 84 GLY A CA 1
ATOM 649 C C . GLY A 1 84 ? 9.954 8.514 -18.389 1.00 88.50 84 GLY A C 1
ATOM 650 O O . GLY A 1 84 ? 10.335 9.407 -19.137 1.00 88.50 84 GLY A O 1
ATOM 651 N N . GLN A 1 85 ? 10.229 8.551 -17.080 1.00 92.75 85 GLN A N 1
ATOM 652 C CA . GLN A 1 85 ? 10.993 9.659 -16.497 1.00 92.75 85 GLN A CA 1
ATOM 653 C C . GLN A 1 85 ? 12.450 9.698 -17.001 1.00 92.75 85 GLN A C 1
ATOM 655 O O . GLN A 1 85 ? 13.084 8.657 -17.218 1.00 92.75 85 GLN A O 1
ATOM 660 N N . ARG A 1 86 ? 13.010 10.912 -17.124 1.00 89.31 86 ARG A N 1
ATOM 661 C CA . ARG A 1 86 ? 14.392 11.154 -17.576 1.00 89.31 86 ARG A CA 1
ATOM 662 C C . ARG A 1 86 ? 15.412 10.521 -16.625 1.00 89.31 86 ARG A C 1
ATOM 664 O O . ARG A 1 86 ? 15.467 10.845 -15.443 1.00 89.31 86 ARG A O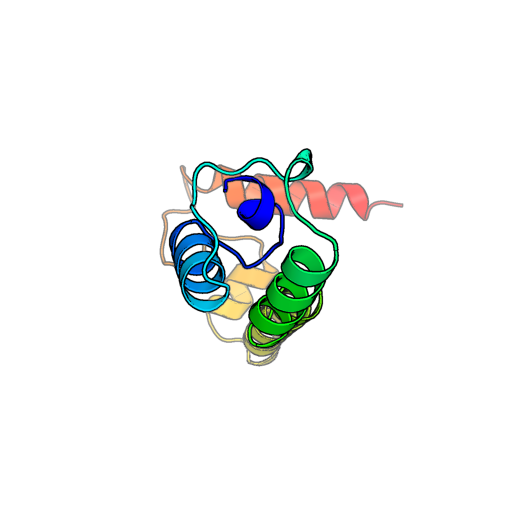 1
ATOM 671 N N . THR A 1 87 ? 16.296 9.681 -17.161 1.00 87.38 87 THR A N 1
ATOM 672 C CA . THR A 1 87 ? 17.316 8.966 -16.372 1.00 87.38 87 THR A CA 1
ATOM 673 C C . THR A 1 87 ? 18.671 9.656 -16.292 1.00 87.38 87 THR A C 1
ATOM 675 O O . THR A 1 87 ? 19.497 9.233 -15.490 1.00 87.38 87 THR A O 1
ATOM 678 N N . LYS A 1 88 ? 18.921 10.695 -17.099 1.00 85.94 88 LYS A N 1
ATOM 679 C CA . LYS A 1 88 ? 20.210 11.408 -17.110 1.00 85.94 88 LYS A CA 1
ATOM 680 C C . LYS A 1 88 ? 20.442 12.201 -15.818 1.00 85.94 88 LYS A C 1
ATOM 682 O O . LYS A 1 88 ? 21.520 12.112 -15.252 1.00 85.94 88 LYS A O 1
ATOM 687 N N . THR A 1 89 ? 19.423 12.921 -15.341 1.00 83.75 89 THR A N 1
ATOM 688 C CA . THR A 1 89 ? 19.536 13.839 -14.191 1.00 83.75 89 THR A CA 1
ATOM 689 C C . THR A 1 89 ? 18.664 13.428 -12.995 1.00 83.75 89 THR A C 1
ATOM 691 O O . THR A 1 89 ? 19.140 13.414 -11.865 1.00 83.75 89 THR A O 1
ATOM 694 N N . 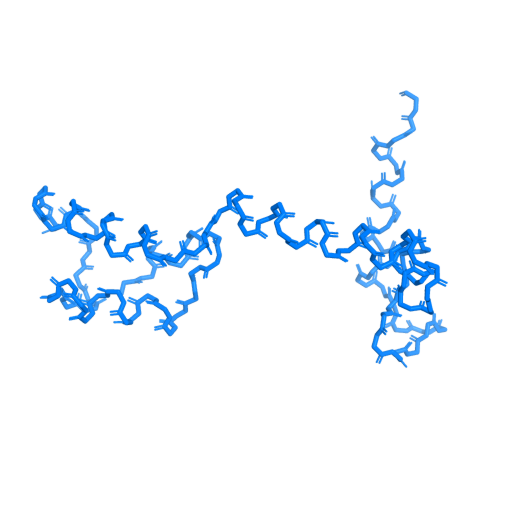ASN A 1 90 ? 17.411 13.001 -13.216 1.00 72.81 90 ASN A N 1
ATOM 695 C CA . ASN A 1 90 ? 16.378 12.967 -12.164 1.00 72.81 90 ASN A CA 1
ATOM 696 C C . ASN A 1 90 ? 15.876 11.547 -11.833 1.00 72.81 90 ASN A C 1
ATOM 698 O O . ASN A 1 90 ? 14.676 11.287 -11.799 1.00 72.81 90 ASN A O 1
ATOM 702 N N . ALA A 1 91 ? 16.792 10.607 -11.574 1.00 84.25 91 ALA A N 1
ATOM 703 C CA . ALA A 1 91 ? 16.460 9.213 -11.227 1.00 84.25 91 ALA A CA 1
ATOM 704 C C . ALA A 1 91 ? 16.957 8.780 -9.834 1.00 84.25 91 ALA A C 1
ATOM 706 O O . ALA A 1 91 ? 17.050 7.581 -9.552 1.00 84.25 91 ALA A O 1
ATOM 707 N N . ARG A 1 92 ? 17.283 9.744 -8.960 1.00 84.44 92 ARG A N 1
ATOM 708 C CA . ARG A 1 92 ? 17.959 9.501 -7.676 1.00 84.44 92 ARG A CA 1
ATOM 709 C C . ARG A 1 92 ? 17.194 8.522 -6.784 1.00 84.44 92 ARG A C 1
ATOM 711 O O . ARG A 1 92 ? 17.783 7.551 -6.334 1.00 84.44 92 ARG A O 1
ATOM 718 N N . THR A 1 93 ? 15.886 8.694 -6.608 1.00 84.00 93 THR A N 1
ATOM 719 C CA . THR A 1 93 ? 15.069 7.839 -5.725 1.00 84.00 93 THR A CA 1
ATOM 720 C C . THR A 1 93 ? 15.116 6.357 -6.111 1.00 84.00 93 THR A C 1
ATOM 722 O O . THR A 1 93 ? 15.232 5.496 -5.242 1.00 84.00 93 THR A O 1
ATOM 725 N N . VAL A 1 94 ? 15.062 6.043 -7.410 1.00 83.31 94 VAL A N 1
ATOM 726 C CA . VAL A 1 94 ? 15.077 4.649 -7.888 1.00 83.31 94 VAL A CA 1
ATOM 727 C C . VAL A 1 94 ? 16.503 4.088 -7.886 1.00 83.31 94 VAL A C 1
ATOM 729 O O . VAL A 1 94 ? 16.718 2.969 -7.427 1.00 83.31 94 VAL A O 1
ATOM 732 N N . ARG A 1 95 ? 17.494 4.888 -8.304 1.00 81.19 95 ARG A N 1
ATOM 733 C CA . ARG A 1 95 ? 18.909 4.482 -8.336 1.00 81.19 95 ARG A CA 1
ATOM 734 C C . ARG A 1 95 ? 19.498 4.256 -6.947 1.00 81.19 95 ARG A C 1
ATOM 736 O O . ARG A 1 95 ? 20.194 3.272 -6.741 1.00 81.19 95 ARG A O 1
ATOM 743 N N . VAL A 1 96 ? 19.195 5.127 -5.986 1.00 76.88 96 VAL A N 1
ATOM 744 C CA . VAL A 1 96 ? 19.665 4.985 -4.598 1.00 76.88 96 VAL A CA 1
ATOM 745 C C . VAL A 1 96 ? 19.082 3.724 -3.964 1.00 76.88 96 VAL A C 1
ATOM 747 O O . VAL A 1 96 ? 19.815 2.971 -3.330 1.00 76.88 96 VAL A O 1
ATOM 750 N N . ARG A 1 97 ? 17.791 3.439 -4.185 1.00 69.38 97 ARG A N 1
ATOM 751 C CA . ARG A 1 97 ? 17.172 2.185 -3.726 1.00 69.38 97 ARG A CA 1
ATOM 752 C C . ARG A 1 97 ? 17.812 0.956 -4.379 1.00 69.38 97 ARG A C 1
ATOM 754 O O . ARG A 1 97 ? 18.067 -0.025 -3.684 1.00 69.38 97 ARG A O 1
ATOM 761 N N . ALA A 1 98 ? 18.116 1.021 -5.676 1.00 66.50 98 ALA A N 1
ATOM 762 C CA . ALA A 1 98 ? 18.806 -0.056 -6.384 1.00 66.50 98 ALA A CA 1
ATOM 763 C C . ALA A 1 98 ? 20.228 -0.291 -5.842 1.00 66.50 98 ALA A C 1
ATOM 765 O O . ALA A 1 98 ? 20.595 -1.435 -5.590 1.00 66.50 98 ALA A O 1
ATOM 766 N N . ASN A 1 99 ? 20.999 0.773 -5.596 1.00 65.06 99 ASN A N 1
ATOM 767 C CA . ASN A 1 99 ? 22.348 0.674 -5.033 1.00 65.06 99 ASN A CA 1
ATOM 768 C C . ASN A 1 99 ? 22.336 0.153 -3.590 1.00 65.06 99 ASN A C 1
ATOM 770 O O . ASN A 1 99 ? 23.128 -0.720 -3.261 1.00 65.06 99 ASN A O 1
ATOM 774 N N . ARG A 1 100 ? 21.394 0.605 -2.749 1.00 60.62 100 ARG A N 1
ATOM 775 C CA . ARG A 1 100 ? 21.243 0.100 -1.373 1.00 60.62 100 ARG A CA 1
ATOM 776 C C . ARG A 1 100 ? 20.929 -1.401 -1.347 1.00 60.62 100 ARG A C 1
ATOM 778 O O . ARG A 1 100 ? 21.502 -2.135 -0.557 1.00 60.62 100 ARG A O 1
ATOM 785 N N . SER A 1 101 ? 20.066 -1.872 -2.250 1.00 60.22 101 SER A N 1
ATOM 786 C CA . SER A 1 101 ? 19.772 -3.305 -2.387 1.00 60.22 101 SER A CA 1
ATOM 787 C C . SER A 1 101 ? 20.958 -4.128 -2.910 1.00 60.22 101 SER A C 1
ATOM 789 O O . SER A 1 101 ? 21.000 -5.330 -2.658 1.00 60.22 101 SER A O 1
ATOM 791 N N . ARG A 1 102 ? 21.890 -3.519 -3.655 1.00 59.19 102 ARG A N 1
ATOM 792 C CA . ARG A 1 102 ? 23.123 -4.177 -4.115 1.00 59.19 102 ARG A CA 1
ATOM 793 C C . ARG A 1 102 ? 24.179 -4.247 -3.014 1.00 59.19 102 ARG A C 1
ATOM 795 O O . ARG A 1 102 ? 24.744 -5.311 -2.836 1.00 59.19 102 ARG A O 1
ATOM 802 N N . ASN A 1 103 ? 24.377 -3.176 -2.240 1.00 60.06 103 ASN A N 1
ATOM 803 C CA . ASN A 1 103 ? 25.312 -3.188 -1.106 1.00 60.06 103 ASN A CA 1
ATOM 804 C C . ASN A 1 103 ? 24.899 -4.173 -0.008 1.00 60.06 103 ASN A C 1
ATOM 806 O O . ASN A 1 103 ? 25.756 -4.823 0.562 1.00 60.06 103 ASN A O 1
ATOM 810 N N . ASN A 1 104 ? 23.598 -4.341 0.248 1.00 58.09 104 ASN A N 1
ATOM 811 C CA . ASN A 1 104 ? 23.115 -5.357 1.193 1.00 58.09 104 ASN A CA 1
ATOM 812 C C . ASN A 1 104 ? 23.216 -6.802 0.653 1.00 58.09 104 ASN A C 1
ATOM 814 O O . ASN A 1 104 ? 22.780 -7.725 1.331 1.00 58.09 104 ASN A O 1
ATOM 818 N N . ARG A 1 105 ? 23.693 -6.994 -0.584 1.00 56.12 105 ARG A N 1
ATOM 819 C CA . ARG A 1 105 ? 23.887 -8.298 -1.241 1.00 56.12 105 ARG A CA 1
ATOM 820 C C . ARG A 1 105 ? 25.359 -8.561 -1.597 1.00 56.12 105 ARG A C 1
ATOM 822 O O . ARG A 1 105 ? 25.613 -9.431 -2.423 1.00 56.12 105 ARG A O 1
ATOM 829 N N . GLY A 1 106 ? 26.289 -7.780 -1.044 1.00 54.31 106 GLY A N 1
ATOM 830 C CA . GLY A 1 106 ? 27.724 -8.041 -1.141 1.00 54.31 106 GLY A CA 1
ATOM 831 C C . GLY A 1 106 ? 28.200 -8.815 0.085 1.00 54.31 106 GLY A C 1
ATOM 832 O O . GLY A 1 106 ? 27.991 -8.309 1.183 1.00 54.31 106 GLY A O 1
ATOM 833 N N . ASP A 1 107 ? 28.769 -9.995 -0.189 1.00 47.62 107 ASP A N 1
ATOM 834 C CA . ASP A 1 107 ? 29.599 -10.905 0.627 1.00 47.62 107 ASP A CA 1
ATOM 835 C C . ASP A 1 107 ? 29.197 -11.202 2.084 1.00 47.62 107 ASP A C 1
ATOM 837 O O . ASP A 1 107 ? 29.309 -10.320 2.964 1.00 47.62 107 ASP A O 1
#

Sequence (107 aa):
MIALTSIYGVGKTRSKAILAAAGIAEDVKISELSEEQIDTLRDEVAKFVVEGDLRREVSMSIKRLMDLGCYRGLRHRRGLPVRGQRTKTNARTVRVRANRSRNNRGD

Solvent-accessible surface area (backbone atoms only — not comparable to full-atom values): 6236 Å² total; per-residue (Å²): 75,72,70,56,46,74,44,52,80,32,46,74,70,54,35,54,52,44,30,59,73,60,72,47,69,57,83,58,53,81,90,75,56,51,71,69,58,49,51,48,46,49,58,53,50,67,75,47,74,38,47,69,59,41,53,49,53,53,50,50,56,52,47,52,35,41,73,70,59,41,75,54,13,54,22,58,76,69,32,43,68,65,84,78,58,60,72,90,81,74,38,58,76,43,39,53,54,44,50,54,59,48,61,78,66,59,134

Radius of gyration: 19.46 Å; Cα contacts (8 Å, |Δi|>4): 83; chains: 1; bounding box: 50×26×46 Å

Organism: Citrobacter freundii (NCBI:txid546)

Foldseek 3Di:
DCVQVVWAPQDPVNVVVLCVQLVHDPPDDPVRDDPVSVVSSVVSPVVDQTDPRVVVVVVVVLVVLLVVVDQQNVCSVVQFDRPPDDPPPPGCVSVVVVVVVVVVVDD

Mean predicted aligned error: 7.07 Å

pLDDT: mean 85.66, std 10.18, range [47.62, 96.31]

InterPro domains:
  IPR001892 Small ribosomal subunit protein uS13 [PF00416] (2-93)
  IPR001892 Small ribosomal subunit protein uS13 [PIRSF002134] (2-101)
  IPR010979 Small ribosomal subunit protein uS13-like, H2TH [SSF46946] (1-95)
  IPR018269 Small ribosomal subunit protein uS13, conserved site [PS00646] (72-85)
  IPR019980 Small ribosomal subunit protein uS13, bacteria [TIGR03631] (2-95)
  IPR027437 Small ribosomal subunit protein uS13, C-terminal [G3DSA:4.10.910.10] (56-95)

Secondary structure (DSSP, 8-state):
--GGGGSTT--HHHHHHHHHHHT--TT--GGG--HHHHHHHHHHHHTS--HHHHHHHHHHHHHHHHHTT-HHHHHHHTT--SSS--TTTS-HHHHHHHHHHHHTT--